Protein AF-A0A7S1DJZ6-F1 (afdb_monomer_lite)

Structure (mmCIF, N/CA/C/O backbone):
data_AF-A0A7S1DJZ6-F1
#
_entry.id   AF-A0A7S1DJZ6-F1
#
loop_
_atom_site.group_PDB
_atom_site.id
_atom_site.type_symbol
_atom_site.label_atom_id
_atom_site.label_alt_id
_atom_site.label_comp_id
_atom_site.label_asym_id
_atom_site.label_entity_id
_atom_site.label_seq_id
_atom_site.pdbx_PDB_ins_code
_atom_site.Cartn_x
_atom_site.Cartn_y
_atom_site.Cartn_z
_atom_site.occupancy
_atom_site.B_iso_or_equiv
_atom_site.auth_seq_id
_atom_site.auth_comp_id
_atom_site.auth_asym_id
_atom_site.auth_atom_id
_atom_site.pdbx_PDB_model_num
ATOM 1 N N . CYS A 1 1 ? -34.724 30.557 37.602 1.00 35.31 1 CYS A N 1
ATOM 2 C CA . CYS A 1 1 ? -35.986 31.318 37.684 1.00 35.31 1 CYS A CA 1
ATOM 3 C C . CYS A 1 1 ? -36.099 32.156 36.414 1.00 35.31 1 CYS A C 1
ATOM 5 O O . CYS A 1 1 ? -35.089 32.678 35.968 1.00 35.31 1 CYS A O 1
ATOM 7 N N . SER A 1 2 ? -37.279 32.134 35.804 1.00 40.28 2 SER A N 1
ATOM 8 C CA . SER A 1 2 ? -37.658 32.664 34.487 1.00 40.28 2 SER A CA 1
ATOM 9 C C . SER A 1 2 ? -37.157 34.083 34.178 1.00 40.28 2 SER A C 1
ATOM 11 O O . SER A 1 2 ? -37.240 34.940 35.050 1.00 40.28 2 SER A O 1
ATOM 13 N N . GLN A 1 3 ? -36.759 34.346 32.924 1.00 42.56 3 GLN A N 1
ATOM 14 C CA . GLN A 1 3 ? -37.523 35.244 32.043 1.00 42.56 3 GLN A CA 1
ATOM 15 C C . GLN A 1 3 ? -37.052 35.173 30.579 1.00 42.56 3 GLN A C 1
ATOM 17 O O . GLN A 1 3 ? -35.869 35.188 30.257 1.00 42.56 3 GLN A O 1
ATOM 22 N N . ARG A 1 4 ? -38.044 35.054 29.696 1.00 41.00 4 ARG A N 1
ATOM 23 C CA . ARG A 1 4 ? -37.989 35.039 28.232 1.00 41.00 4 ARG A CA 1
ATOM 24 C C . ARG A 1 4 ? -38.492 36.409 27.767 1.00 41.00 4 ARG A C 1
ATOM 26 O O . ARG 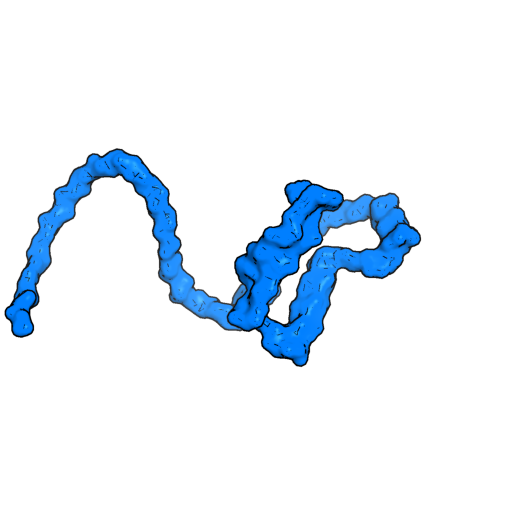A 1 4 ? -39.573 36.777 28.210 1.00 41.00 4 ARG A O 1
ATOM 33 N N . SER A 1 5 ? -37.804 37.112 26.861 1.00 34.81 5 SER A N 1
ATOM 34 C CA . SER A 1 5 ? -38.458 38.144 26.035 1.00 34.81 5 SER A CA 1
ATOM 35 C C . SER A 1 5 ? -37.653 38.576 24.799 1.00 34.81 5 SER A C 1
ATOM 37 O O . SER A 1 5 ? -36.539 39.069 24.910 1.00 34.81 5 SER A O 1
ATOM 39 N N . THR A 1 6 ? -38.330 38.433 23.654 1.00 39.44 6 THR A N 1
ATOM 40 C CA . THR A 1 6 ? -38.412 39.331 22.479 1.00 39.44 6 THR A CA 1
ATOM 41 C C . THR A 1 6 ? -37.231 39.575 21.530 1.00 39.44 6 THR A C 1
ATOM 43 O O . THR A 1 6 ? -36.134 39.964 21.903 1.00 39.44 6 THR A O 1
ATOM 46 N N . MET A 1 7 ? -37.576 39.406 20.246 1.00 37.97 7 MET A N 1
ATOM 47 C CA . MET A 1 7 ? -36.833 39.721 19.026 1.00 37.97 7 MET A CA 1
ATOM 48 C C . MET A 1 7 ? -36.453 41.206 18.917 1.00 37.97 7 MET A C 1
ATOM 50 O O . MET A 1 7 ? -37.220 42.072 19.333 1.00 37.97 7 MET A O 1
ATOM 54 N N . GLY A 1 8 ? -35.338 41.498 18.243 1.00 33.72 8 GLY A N 1
ATOM 55 C CA . GLY A 1 8 ? -34.967 42.857 17.849 1.00 33.72 8 GLY A CA 1
ATOM 56 C C . GLY A 1 8 ? -33.754 42.883 16.921 1.00 33.72 8 GLY A C 1
ATOM 57 O O . GLY A 1 8 ? -32.663 42.482 17.299 1.00 33.72 8 GLY A O 1
ATOM 58 N N . VAL A 1 9 ? -34.000 43.328 15.694 1.00 42.91 9 VAL A N 1
ATOM 59 C CA . VAL A 1 9 ? -33.118 43.490 14.530 1.00 42.91 9 VAL A CA 1
ATOM 60 C C . VAL A 1 9 ? -31.753 44.115 14.869 1.00 42.91 9 VAL A C 1
ATOM 62 O O . VAL A 1 9 ? -31.692 45.223 15.391 1.00 42.91 9 VAL A O 1
ATOM 65 N N . GLY A 1 10 ? -30.656 43.442 14.502 1.00 35.28 10 GLY A N 1
ATOM 66 C CA . GLY A 1 10 ? -29.294 43.978 14.588 1.00 35.28 10 GLY A CA 1
ATOM 67 C C . GLY A 1 10 ? -28.588 43.896 13.237 1.00 35.28 10 GLY A C 1
ATOM 68 O O . GLY A 1 10 ? -28.087 42.843 12.854 1.00 35.28 10 GLY A O 1
ATOM 69 N N . GL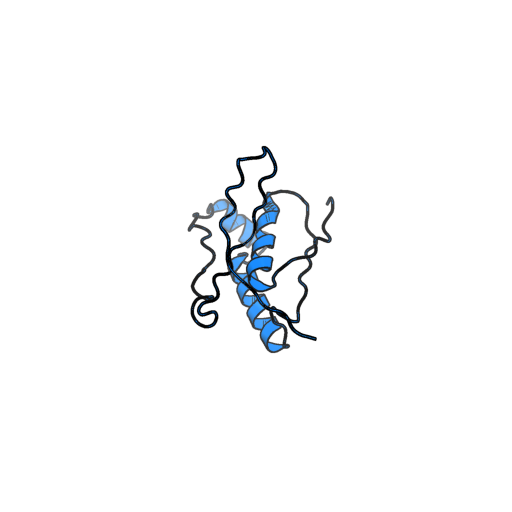N A 1 11 ? -28.562 45.008 12.501 1.00 36.25 11 GLN A N 1
ATOM 70 C CA . GLN A 1 11 ? -27.658 45.194 11.368 1.00 36.25 11 GLN A CA 1
ATOM 71 C C . GLN A 1 11 ? -26.226 45.353 11.898 1.00 36.25 11 GLN A C 1
ATOM 73 O O . GLN A 1 11 ? -25.942 46.320 12.602 1.00 36.25 11 GLN A O 1
ATOM 78 N N . CYS A 1 12 ? -25.314 44.462 11.508 1.00 30.86 12 CYS A N 1
ATOM 79 C CA . CYS A 1 12 ? -23.878 44.634 11.727 1.00 30.86 12 CYS A CA 1
ATOM 80 C C . CYS A 1 12 ? -23.165 44.777 10.375 1.00 30.86 12 CYS A C 1
ATOM 82 O O . CYS A 1 12 ? -23.205 43.885 9.530 1.00 30.86 12 CYS A O 1
ATOM 84 N N . LYS A 1 13 ? -22.551 45.948 10.175 1.00 35.59 13 LYS A N 1
ATOM 85 C CA . LYS A 1 13 ? -21.691 46.317 9.038 1.00 35.59 13 LYS A CA 1
ATOM 86 C C . LYS A 1 13 ? -20.343 45.564 9.090 1.00 35.59 13 LYS A C 1
ATOM 88 O O . LYS A 1 13 ? -19.986 45.049 10.148 1.00 35.59 13 LYS A O 1
ATOM 93 N N . PRO A 1 14 ? -19.600 45.477 7.969 1.00 39.97 14 PRO A N 1
ATOM 94 C CA . PRO A 1 14 ? -18.609 44.428 7.758 1.00 39.97 14 PRO A CA 1
ATOM 95 C C . PRO A 1 14 ? -17.269 44.750 8.426 1.00 39.97 14 PRO A C 1
ATOM 97 O O . PRO A 1 14 ? -16.749 45.858 8.293 1.00 39.97 14 PRO A O 1
ATOM 100 N N . ALA A 1 15 ? -16.675 43.748 9.072 1.00 37.69 15 ALA A N 1
ATOM 101 C CA . ALA A 1 15 ? -15.273 43.757 9.469 1.00 37.69 15 ALA A CA 1
ATOM 102 C C . ALA A 1 15 ? -14.490 42.775 8.587 1.00 37.69 15 ALA A C 1
ATOM 104 O O . ALA A 1 15 ? -14.938 41.671 8.289 1.00 37.69 15 ALA A O 1
ATOM 105 N N . LYS A 1 16 ? -13.339 43.249 8.118 1.00 34.19 16 LYS A N 1
ATOM 106 C CA . LYS A 1 16 ? -12.412 42.586 7.202 1.00 34.19 16 LYS A CA 1
ATOM 107 C C . LYS A 1 16 ? -11.748 41.374 7.868 1.00 34.19 16 LYS A C 1
ATOM 109 O O . LYS A 1 16 ? -11.300 41.486 9.003 1.00 34.19 16 LYS A O 1
ATOM 114 N N . GLY A 1 17 ? -11.549 40.309 7.091 1.00 37.66 17 GLY A N 1
ATOM 115 C CA . GLY A 1 17 ? -10.556 39.268 7.366 1.00 37.66 17 GLY A CA 1
ATOM 116 C C . GLY A 1 17 ? -11.083 38.032 8.098 1.00 37.66 17 GLY A C 1
ATOM 117 O O . GLY A 1 17 ? -11.871 38.136 9.027 1.00 37.66 17 GLY A O 1
ATOM 118 N N . PHE A 1 18 ? -10.553 36.879 7.676 1.00 31.97 18 PHE A N 1
ATOM 119 C CA . PHE A 1 18 ? -10.775 35.518 8.180 1.00 31.97 18 PHE A CA 1
ATOM 120 C C . PHE A 1 18 ? -11.928 34.737 7.519 1.00 31.97 18 PHE A C 1
ATOM 122 O O . PHE A 1 18 ? -13.074 34.746 7.960 1.00 31.97 18 PHE A O 1
ATOM 129 N N . VAL A 1 19 ? -11.597 34.016 6.441 1.00 36.53 19 VAL A N 1
ATOM 130 C CA . VAL A 1 19 ? -12.469 32.991 5.852 1.00 36.53 19 VAL A CA 1
ATOM 131 C C . VAL A 1 19 ? -12.450 31.779 6.781 1.00 36.53 19 VAL A C 1
ATOM 133 O O . VAL A 1 19 ? -11.482 31.025 6.812 1.00 36.53 19 VAL A O 1
ATOM 136 N N . LYS A 1 20 ? -13.519 31.606 7.557 1.00 31.64 20 LYS A N 1
ATOM 137 C CA . LYS A 1 20 ? -13.801 30.361 8.271 1.00 31.64 20 LYS A CA 1
ATOM 138 C C . LYS A 1 20 ? -14.626 29.471 7.340 1.00 31.64 20 LYS A C 1
ATOM 140 O O . LYS A 1 20 ? -15.766 29.808 7.032 1.00 31.64 20 LYS A O 1
ATOM 145 N N . CYS A 1 21 ? -14.063 28.358 6.878 1.00 28.45 21 CYS A N 1
ATOM 146 C CA . CYS A 1 21 ? -14.846 27.311 6.226 1.00 28.45 21 CYS A CA 1
ATOM 147 C C . CYS A 1 21 ? -15.535 26.481 7.316 1.00 28.45 21 CYS A C 1
ATOM 149 O O . CYS A 1 21 ? -14.924 25.598 7.908 1.00 28.45 21 CYS A O 1
ATOM 151 N N . GLU A 1 22 ? -16.791 26.804 7.618 1.00 34.91 22 GLU A N 1
ATOM 152 C CA . GLU A 1 22 ? -17.660 25.955 8.439 1.00 34.91 22 GLU A CA 1
ATOM 153 C C . GLU A 1 22 ? -18.350 24.916 7.535 1.00 34.91 22 GLU A C 1
ATOM 155 O O . GLU A 1 22 ? -18.946 25.295 6.520 1.00 34.91 22 GLU A O 1
ATOM 160 N N . PRO A 1 23 ? -18.289 23.614 7.863 1.00 39.72 23 PRO A N 1
ATOM 161 C CA . PRO A 1 23 ? -18.914 22.575 7.060 1.00 39.72 23 PRO A CA 1
ATOM 162 C C . PRO A 1 23 ? -20.431 22.589 7.282 1.00 39.72 23 PRO A C 1
ATOM 164 O O . PRO A 1 23 ? -20.930 22.382 8.388 1.00 39.72 23 PRO A O 1
ATOM 167 N N . THR A 1 24 ? -21.191 22.819 6.212 1.00 40.56 24 THR A N 1
ATOM 168 C CA . THR A 1 24 ? -22.648 22.683 6.248 1.00 40.56 24 THR A CA 1
ATOM 169 C C . THR A 1 24 ? -23.027 21.205 6.312 1.00 40.56 24 THR A C 1
ATOM 171 O O . THR A 1 24 ? -22.784 20.419 5.399 1.00 40.56 24 THR A O 1
ATOM 174 N N . LEU A 1 25 ? -23.637 20.839 7.439 1.00 43.19 25 LEU A N 1
ATOM 175 C CA . LEU A 1 25 ? -24.234 19.541 7.720 1.00 43.19 25 LEU A CA 1
ATOM 176 C C . LEU A 1 25 ? -25.351 19.236 6.700 1.00 43.19 25 LEU A C 1
ATOM 178 O O . LEU A 1 25 ? -26.461 19.755 6.806 1.00 43.19 25 LEU A O 1
ATOM 182 N N . MET A 1 26 ? -25.089 18.350 5.743 1.00 37.03 26 MET A N 1
ATOM 183 C CA . MET A 1 26 ? -26.126 17.687 4.946 1.00 37.03 26 MET A CA 1
ATOM 184 C C . MET A 1 26 ? -26.237 16.237 5.422 1.00 37.03 26 MET A C 1
ATOM 186 O O . MET A 1 26 ? -25.600 15.330 4.898 1.00 37.03 26 MET A O 1
ATOM 190 N N . LYS A 1 27 ? -27.052 16.018 6.460 1.00 44.16 27 LYS A N 1
ATOM 191 C CA . LYS A 1 27 ? -27.562 14.684 6.797 1.00 44.16 27 LYS A CA 1
ATOM 192 C C . LYS A 1 27 ? -28.690 14.356 5.824 1.00 44.16 27 LYS A C 1
ATOM 194 O O . LYS A 1 27 ? -29.737 14.992 5.917 1.00 44.16 27 LYS A O 1
ATOM 199 N N . LYS A 1 28 ? -28.482 13.379 4.936 1.00 38.16 28 LYS A N 1
ATOM 200 C CA . LYS A 1 28 ? -29.528 12.561 4.292 1.00 38.16 28 LYS A CA 1
ATOM 201 C C . LYS A 1 28 ? -28.896 11.311 3.651 1.00 38.16 28 LYS A C 1
ATOM 203 O O . LYS A 1 28 ? -28.057 11.435 2.771 1.00 38.16 28 LYS A O 1
ATOM 208 N N . ASN A 1 29 ? -29.360 10.150 4.126 1.00 33.28 29 ASN A N 1
ATOM 209 C CA . ASN A 1 29 ? -29.347 8.806 3.523 1.00 33.28 29 ASN A CA 1
ATOM 210 C C . ASN A 1 29 ? -27.972 8.181 3.211 1.00 33.28 29 ASN A C 1
ATOM 212 O O . ASN A 1 29 ? -27.434 8.331 2.120 1.00 33.28 29 ASN A O 1
ATOM 216 N N . VAL A 1 30 ? -27.422 7.447 4.187 1.00 44.06 30 VAL A N 1
ATOM 217 C CA . VAL A 1 30 ? -26.028 6.958 4.194 1.00 44.06 30 VAL A CA 1
ATOM 218 C C . VAL A 1 30 ? -25.861 5.490 3.763 1.00 44.06 30 VAL A C 1
ATOM 220 O O . VAL A 1 30 ? -24.735 5.085 3.494 1.00 44.06 30 VAL A O 1
ATOM 223 N N . GLU A 1 31 ? -26.921 4.692 3.626 1.00 38.81 31 GLU A N 1
ATOM 224 C CA . GLU A 1 31 ? -26.739 3.229 3.536 1.00 38.81 31 GLU A CA 1
ATOM 225 C C . GLU A 1 31 ? -26.745 2.600 2.134 1.00 38.81 31 GLU A C 1
ATOM 227 O O . GLU A 1 31 ? -26.305 1.464 2.017 1.00 38.81 31 GLU A O 1
ATOM 232 N N . GLU A 1 32 ? -27.125 3.300 1.056 1.00 33.56 32 GLU A N 1
ATOM 233 C CA . GLU A 1 32 ? -27.303 2.628 -0.255 1.00 33.56 32 GLU A CA 1
ATOM 234 C C . GLU A 1 32 ? -26.432 3.170 -1.408 1.00 33.56 32 GLU A C 1
ATOM 236 O O . GLU A 1 32 ? -26.413 2.600 -2.491 1.00 33.56 32 GLU A O 1
ATOM 241 N N . HIS A 1 33 ? -25.643 4.231 -1.194 1.00 32.66 33 HIS A N 1
ATOM 242 C CA . HIS A 1 33 ? -24.911 4.913 -2.283 1.00 32.66 33 HIS A CA 1
ATOM 243 C C . HIS A 1 33 ? -23.372 4.854 -2.207 1.00 32.66 33 HIS A C 1
ATOM 245 O O . HIS A 1 33 ? -22.696 5.477 -3.028 1.00 32.66 33 HIS A O 1
ATOM 251 N N . ARG A 1 34 ? -22.783 4.124 -1.247 1.00 45.69 34 ARG A N 1
ATOM 252 C CA . ARG A 1 34 ? -21.315 4.101 -1.046 1.00 45.69 34 ARG A CA 1
ATOM 253 C C . ARG A 1 34 ? -20.545 3.104 -1.916 1.00 45.69 34 ARG A C 1
ATOM 255 O O . ARG A 1 34 ? -19.324 3.203 -1.969 1.00 45.69 34 ARG A O 1
ATOM 262 N N . ASP A 1 35 ? -21.217 2.191 -2.613 1.00 40.66 35 ASP A N 1
ATOM 263 C CA . ASP A 1 35 ? -20.529 1.195 -3.450 1.00 40.66 35 ASP A CA 1
ATOM 264 C C . ASP A 1 35 ? -20.320 1.662 -4.907 1.00 40.66 35 ASP A C 1
ATOM 266 O O . ASP A 1 35 ? -19.457 1.132 -5.607 1.00 40.66 35 ASP A O 1
ATOM 270 N N . GLU A 1 36 ? -21.035 2.703 -5.355 1.00 42.16 36 GLU A N 1
ATOM 271 C CA . GLU A 1 36 ? -20.923 3.258 -6.716 1.00 42.16 36 GLU A CA 1
ATOM 272 C C . GLU A 1 36 ? -19.947 4.433 -6.862 1.00 42.16 36 GLU A C 1
ATOM 274 O O . GLU A 1 36 ? -19.655 4.846 -7.987 1.00 42.16 36 GLU A O 1
ATOM 279 N N . HIS A 1 37 ? -19.340 4.924 -5.774 1.00 44.78 37 HIS A N 1
ATOM 280 C CA . HIS A 1 37 ? -18.139 5.769 -5.868 1.00 44.78 37 HIS A CA 1
ATOM 281 C C . HIS A 1 37 ? -16.915 4.896 -6.189 1.00 44.78 37 HIS A C 1
ATOM 283 O O . HIS A 1 37 ? -15.894 4.881 -5.506 1.00 44.78 37 HIS A O 1
ATOM 289 N N . VAL A 1 38 ? -17.060 4.114 -7.258 1.00 50.75 38 VAL A N 1
ATOM 290 C CA . VAL A 1 38 ? -16.016 3.347 -7.907 1.00 50.75 38 VAL A CA 1
ATOM 291 C C . VAL A 1 38 ? -14.913 4.331 -8.245 1.00 50.75 38 VAL A C 1
ATOM 293 O O . VAL A 1 38 ? -15.116 5.264 -9.021 1.00 50.75 38 VAL A O 1
ATOM 296 N N . ILE A 1 39 ? -13.763 4.107 -7.620 1.00 54.31 39 ILE A N 1
ATOM 297 C CA . ILE A 1 39 ? -12.477 4.722 -7.912 1.00 54.31 39 ILE A CA 1
ATOM 298 C C . ILE A 1 39 ? -12.360 4.944 -9.425 1.00 54.31 39 ILE A C 1
ATOM 300 O O . ILE A 1 39 ? -12.126 4.011 -10.197 1.00 54.31 39 ILE A O 1
ATOM 304 N N . LYS A 1 40 ? -12.571 6.191 -9.864 1.00 48.69 40 LYS A N 1
ATOM 305 C CA . LYS A 1 40 ? -12.419 6.612 -11.260 1.00 48.69 40 LYS A CA 1
ATOM 306 C C . LYS A 1 40 ? -10.935 6.791 -11.569 1.00 48.69 40 LYS A C 1
ATOM 308 O O . LYS A 1 40 ? -10.515 7.852 -12.019 1.00 48.69 40 LYS A O 1
ATOM 313 N N . HIS A 1 41 ? -10.132 5.750 -11.366 1.00 52.56 41 HIS A N 1
ATOM 314 C CA . HIS A 1 41 ? -8.858 5.673 -12.068 1.00 52.56 41 HIS A CA 1
ATOM 315 C C . HIS A 1 41 ? -9.217 5.386 -13.514 1.00 52.56 41 HIS A C 1
ATOM 317 O O . HIS A 1 41 ? -9.652 4.281 -13.851 1.00 52.56 41 HIS A O 1
ATOM 323 N N . GLY A 1 42 ? -9.147 6.433 -14.340 1.00 47.88 42 GLY A N 1
ATOM 324 C CA . GLY A 1 42 ? -9.432 6.361 -15.765 1.00 47.88 42 GLY A CA 1
ATOM 325 C C . GLY A 1 42 ? -8.770 5.132 -16.376 1.00 47.88 42 GLY A C 1
ATOM 326 O O . GLY A 1 42 ? -7.708 4.695 -15.930 1.00 47.88 42 GLY A O 1
ATOM 327 N N . THR A 1 43 ? -9.413 4.547 -17.383 1.00 53.81 43 THR A N 1
ATOM 328 C CA . THR A 1 43 ? -8.889 3.418 -18.155 1.00 53.81 43 THR A CA 1
ATOM 329 C C . THR A 1 43 ? -7.644 3.851 -18.934 1.00 53.81 43 THR A C 1
ATOM 331 O O . THR A 1 43 ? -7.673 3.993 -20.153 1.00 53.81 43 THR A O 1
ATOM 334 N N . SER A 1 44 ? -6.548 4.121 -18.230 1.00 61.00 44 SER A N 1
ATOM 335 C CA . SER A 1 44 ? -5.255 4.412 -18.813 1.00 61.00 44 SER A CA 1
ATOM 336 C C . SER A 1 44 ? -4.687 3.087 -19.294 1.00 61.00 44 SER A C 1
ATOM 338 O O . SER A 1 44 ? -4.515 2.130 -18.532 1.00 61.00 44 SER A O 1
ATOM 340 N N . THR A 1 45 ? -4.483 2.983 -20.600 1.00 75.44 45 THR A N 1
ATOM 341 C CA . THR A 1 45 ? -3.896 1.803 -21.220 1.00 75.44 45 THR A CA 1
ATOM 342 C C . THR A 1 45 ? -2.448 1.678 -20.750 1.00 75.44 45 THR A C 1
ATOM 344 O O . THR A 1 45 ? -1.593 2.453 -21.169 1.00 75.44 45 THR A O 1
ATOM 347 N N . VAL A 1 46 ? -2.165 0.710 -19.872 1.00 81.00 46 VAL A N 1
ATOM 348 C CA . VAL A 1 46 ? -0.795 0.424 -19.414 1.00 81.00 46 VAL A CA 1
ATOM 349 C C . VAL A 1 46 ? 0.062 0.012 -20.610 1.00 81.00 46 VAL A C 1
ATOM 351 O O . VAL A 1 46 ? -0.326 -0.883 -21.367 1.00 81.00 46 VAL A O 1
ATOM 354 N N . ASP A 1 47 ? 1.241 0.622 -20.749 1.00 92.00 47 ASP A N 1
ATOM 355 C CA . ASP A 1 47 ? 2.186 0.298 -21.817 1.00 92.00 47 ASP A CA 1
ATOM 356 C C . ASP A 1 47 ? 2.469 -1.227 -21.873 1.00 92.00 47 ASP A C 1
ATOM 358 O O . ASP A 1 47 ? 2.774 -1.854 -20.848 1.00 92.00 47 ASP A O 1
ATOM 362 N N . PRO A 1 48 ? 2.390 -1.875 -23.053 1.00 92.31 48 PRO A N 1
ATOM 363 C CA . PRO A 1 48 ? 2.586 -3.319 -23.167 1.00 92.31 48 PRO A CA 1
ATOM 364 C C . PRO A 1 48 ? 3.979 -3.811 -22.751 1.00 92.31 48 PRO A C 1
ATOM 366 O O 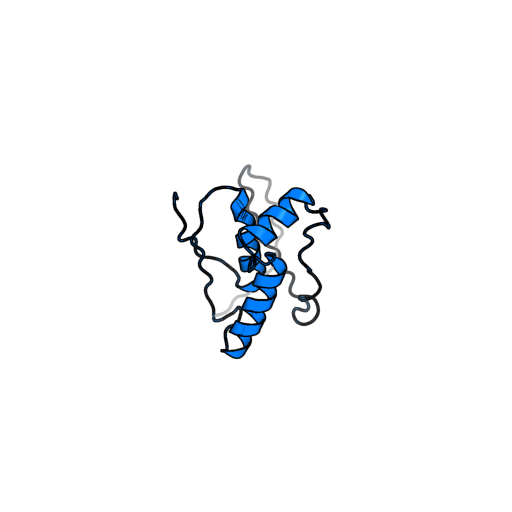. PRO A 1 48 ? 4.112 -4.963 -22.325 1.00 92.31 48 PRO A O 1
ATOM 369 N N . ARG A 1 49 ? 5.032 -2.992 -22.887 1.00 95.50 49 ARG A N 1
ATOM 370 C CA . ARG A 1 49 ? 6.390 -3.321 -22.422 1.00 95.50 49 ARG A CA 1
ATOM 371 C C . ARG A 1 49 ? 6.438 -3.266 -20.901 1.00 95.50 49 ARG A C 1
ATOM 373 O O . ARG A 1 49 ? 6.909 -4.234 -20.308 1.00 95.50 49 ARG A O 1
ATOM 380 N N . ALA A 1 50 ? 5.868 -2.231 -20.286 1.00 92.12 50 ALA A N 1
ATOM 381 C CA . ALA A 1 50 ? 5.737 -2.130 -18.832 1.00 92.12 50 ALA A CA 1
ATOM 382 C C . ALA A 1 50 ? 4.947 -3.317 -18.261 1.00 92.12 50 ALA A C 1
ATOM 384 O O . ALA A 1 50 ? 5.418 -4.003 -17.357 1.00 92.12 50 ALA A O 1
ATOM 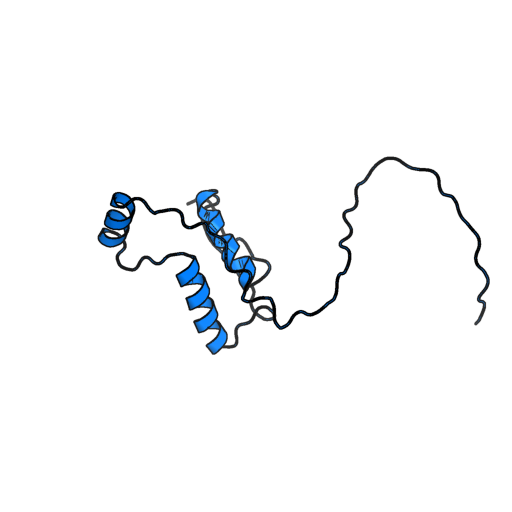385 N N . LYS A 1 51 ? 3.805 -3.666 -18.867 1.00 91.44 51 LYS A N 1
ATOM 386 C CA . LYS A 1 51 ? 3.003 -4.833 -18.463 1.00 91.44 51 LYS A CA 1
ATOM 387 C C . LYS A 1 51 ? 3.787 -6.147 -18.543 1.00 91.44 51 LYS A C 1
ATOM 389 O O . LYS A 1 51 ? 3.653 -7.000 -17.665 1.00 91.44 51 LYS A O 1
ATOM 394 N N . ARG A 1 52 ? 4.597 -6.339 -19.591 1.00 95.38 52 ARG A N 1
ATOM 395 C CA . ARG A 1 52 ? 5.473 -7.519 -19.715 1.00 95.38 52 ARG A CA 1
ATOM 396 C C . ARG A 1 52 ? 6.576 -7.524 -18.659 1.00 95.38 52 ARG A C 1
ATOM 398 O O . ARG A 1 52 ? 6.825 -8.580 -18.087 1.00 95.38 52 ARG A O 1
ATOM 405 N N . ALA A 1 53 ? 7.206 -6.381 -18.398 1.00 96.62 53 ALA A N 1
ATOM 406 C CA . ALA A 1 53 ? 8.253 -6.251 -17.391 1.00 96.62 53 ALA A CA 1
ATOM 407 C C . ALA A 1 53 ? 7.712 -6.541 -15.984 1.00 96.62 53 ALA A C 1
ATOM 409 O O . ALA A 1 53 ? 8.278 -7.379 -15.289 1.00 96.62 53 ALA A O 1
ATOM 410 N N . ILE A 1 54 ? 6.568 -5.952 -15.616 1.00 95.38 54 ILE A N 1
ATOM 411 C CA . ILE A 1 54 ? 5.893 -6.216 -14.338 1.00 95.38 54 ILE A CA 1
ATOM 412 C C . ILE A 1 54 ? 5.611 -7.708 -14.197 1.00 95.38 54 ILE A C 1
ATOM 414 O O . ILE A 1 54 ? 6.024 -8.310 -13.219 1.00 95.38 54 ILE A O 1
ATOM 418 N N . ARG A 1 55 ? 5.000 -8.350 -15.200 1.00 94.31 55 ARG A N 1
ATOM 419 C CA . ARG A 1 55 ? 4.696 -9.787 -15.116 1.00 94.31 55 ARG A CA 1
ATOM 420 C C . ARG A 1 55 ? 5.949 -10.666 -15.024 1.00 94.31 55 ARG A C 1
ATOM 422 O O . ARG A 1 55 ? 5.894 -11.729 -14.418 1.00 94.31 55 ARG A O 1
ATOM 429 N N . LYS A 1 56 ? 7.056 -10.251 -15.645 1.00 97.25 56 LYS A N 1
ATOM 430 C CA . LYS A 1 56 ? 8.325 -10.989 -15.621 1.00 97.25 56 LYS A CA 1
ATOM 431 C C . LYS A 1 56 ? 9.039 -10.861 -14.273 1.00 97.25 56 LYS A C 1
ATOM 433 O O . LYS A 1 56 ? 9.544 -11.859 -13.776 1.00 97.25 56 LYS A O 1
ATOM 438 N N . HIS A 1 57 ? 9.113 -9.652 -13.720 1.00 97.94 57 HIS A N 1
ATOM 439 C CA . HIS A 1 57 ? 9.900 -9.354 -12.517 1.00 97.94 57 HIS A CA 1
ATOM 440 C C . HIS A 1 57 ? 9.077 -9.425 -11.222 1.00 97.94 57 HIS A C 1
ATOM 442 O O . HIS A 1 57 ? 9.624 -9.725 -10.168 1.00 97.94 57 HIS A O 1
ATOM 448 N N . PHE A 1 58 ? 7.763 -9.219 -11.313 1.00 97.06 58 PHE A N 1
ATOM 449 C CA . PHE A 1 58 ? 6.810 -9.206 -10.203 1.00 97.06 58 PHE A CA 1
ATOM 450 C C . PHE A 1 58 ? 5.544 -10.008 -10.573 1.00 97.06 58 PHE A C 1
ATOM 452 O O . PHE A 1 58 ? 4.466 -9.441 -10.757 1.00 97.06 58 PHE A O 1
ATOM 459 N N . PRO A 1 59 ? 5.637 -11.343 -10.715 1.00 94.62 59 PRO A N 1
ATOM 460 C CA . PRO A 1 59 ? 4.527 -12.172 -11.200 1.00 94.62 59 PRO A CA 1
ATOM 461 C C . PRO A 1 59 ? 3.285 -12.157 -10.292 1.00 94.62 59 PRO A C 1
ATOM 463 O O . PRO A 1 59 ? 2.185 -12.408 -10.777 1.00 94.62 59 PRO A O 1
ATOM 466 N N . GLY A 1 60 ? 3.447 -11.842 -9.002 1.00 94.00 60 GLY A N 1
ATOM 467 C CA . GLY A 1 60 ? 2.351 -11.677 -8.038 1.00 94.00 60 GLY A CA 1
ATOM 468 C C . GLY A 1 60 ? 1.843 -10.239 -7.887 1.00 94.00 60 GLY A C 1
ATOM 469 O O . GLY A 1 60 ? 1.054 -9.970 -6.986 1.00 94.00 60 GLY A O 1
ATOM 470 N N . ALA A 1 61 ? 2.312 -9.296 -8.712 1.00 94.12 61 ALA A N 1
ATOM 471 C CA . ALA A 1 61 ? 1.863 -7.913 -8.626 1.00 94.12 61 ALA A CA 1
ATOM 472 C C . ALA A 1 61 ? 0.397 -7.787 -9.054 1.00 94.12 61 ALA A C 1
ATOM 474 O O . ALA A 1 61 ? -0.006 -8.222 -10.137 1.00 94.12 61 ALA A O 1
ATOM 475 N N . HIS A 1 62 ? -0.385 -7.117 -8.216 1.00 91.81 62 HIS A N 1
ATOM 476 C CA . HIS A 1 62 ? -1.773 -6.783 -8.487 1.00 91.81 62 HIS A CA 1
ATOM 477 C C . HIS A 1 62 ? -1.941 -5.272 -8.601 1.00 91.81 62 HIS A C 1
ATOM 479 O O . HIS A 1 62 ? -1.156 -4.493 -8.065 1.00 91.81 62 HIS A O 1
ATOM 485 N N . ARG A 1 63 ? -2.991 -4.856 -9.310 1.00 89.69 63 ARG A N 1
ATOM 486 C CA . ARG A 1 63 ? -3.381 -3.448 -9.346 1.00 89.69 63 ARG A CA 1
ATOM 487 C C . ARG A 1 63 ? -3.894 -3.005 -7.975 1.00 89.69 63 ARG A C 1
ATOM 489 O O . ARG A 1 63 ? -4.511 -3.805 -7.270 1.00 89.69 63 ARG A O 1
ATOM 496 N N . ALA A 1 64 ? -3.702 -1.729 -7.652 1.00 87.88 64 ALA A N 1
ATOM 497 C CA . ALA A 1 64 ? -4.111 -1.147 -6.376 1.00 87.88 64 ALA A CA 1
ATOM 498 C C . ALA A 1 64 ? -5.599 -1.379 -6.054 1.00 87.88 64 ALA A C 1
ATOM 500 O O . ALA A 1 64 ? -5.917 -1.811 -4.952 1.00 87.88 64 ALA A O 1
ATOM 501 N N . ASP A 1 65 ? -6.499 -1.225 -7.032 1.00 87.06 65 ASP A N 1
ATOM 502 C CA . ASP A 1 65 ? -7.944 -1.445 -6.864 1.00 87.06 65 ASP A CA 1
ATOM 503 C C . ASP A 1 65 ? -8.288 -2.888 -6.457 1.00 87.06 65 ASP A C 1
ATOM 505 O O . ASP A 1 65 ? -9.166 -3.128 -5.623 1.00 87.06 65 ASP A O 1
ATOM 509 N N . ILE A 1 66 ? -7.562 -3.864 -7.010 1.00 91.19 66 ILE A N 1
ATOM 510 C CA . ILE A 1 66 ? -7.733 -5.279 -6.670 1.00 91.19 66 ILE A CA 1
ATOM 511 C C . ILE A 1 66 ? -7.236 -5.536 -5.251 1.00 91.19 66 ILE A C 1
ATOM 513 O O . ILE A 1 66 ? -7.930 -6.207 -4.484 1.00 91.19 66 ILE A O 1
ATOM 517 N N . VAL A 1 67 ? -6.059 -5.009 -4.898 1.00 92.00 67 VAL A N 1
ATOM 518 C CA . VAL A 1 67 ? -5.490 -5.152 -3.551 1.00 92.00 67 VAL A CA 1
ATOM 519 C C . VAL A 1 67 ? -6.451 -4.561 -2.526 1.00 92.00 67 VAL A C 1
ATOM 521 O O . VAL A 1 67 ? -6.838 -5.258 -1.596 1.00 92.00 67 VAL A O 1
ATOM 524 N N . LEU A 1 68 ? -6.917 -3.337 -2.751 1.00 90.94 68 LEU A N 1
ATOM 525 C CA . LEU A 1 68 ? -7.816 -2.605 -1.868 1.00 90.94 68 LEU A CA 1
ATOM 526 C C . LEU A 1 68 ? -9.150 -3.335 -1.627 1.00 90.94 68 LEU A C 1
ATOM 528 O O . LEU A 1 68 ? -9.581 -3.514 -0.486 1.00 90.94 68 LEU A O 1
ATOM 532 N N . ARG A 1 69 ? -9.800 -3.823 -2.693 1.00 91.12 69 ARG A N 1
ATOM 533 C CA . ARG A 1 69 ? -11.054 -4.584 -2.563 1.00 91.12 69 ARG A CA 1
ATOM 534 C C . ARG A 1 69 ? -10.837 -5.916 -1.849 1.00 91.12 69 ARG A C 1
ATOM 536 O O . ARG A 1 69 ? -11.666 -6.322 -1.035 1.00 91.12 69 ARG A O 1
ATOM 543 N N . THR A 1 70 ? -9.739 -6.601 -2.160 1.00 94.06 70 THR A N 1
ATOM 544 C CA . THR A 1 70 ? -9.438 -7.921 -1.594 1.00 94.06 70 THR A CA 1
ATOM 545 C C . THR A 1 70 ? -9.101 -7.816 -0.111 1.00 94.06 70 THR A C 1
ATOM 547 O O . THR A 1 70 ? -9.653 -8.572 0.686 1.00 94.06 70 THR A O 1
ATOM 550 N N . THR A 1 71 ? -8.266 -6.853 0.286 1.00 94.12 71 THR A N 1
ATOM 551 C CA . THR A 1 71 ? -7.907 -6.628 1.694 1.00 94.12 71 THR A CA 1
ATOM 552 C C . THR A 1 71 ? -9.133 -6.249 2.516 1.00 94.12 71 THR A C 1
ATOM 554 O O . THR A 1 71 ? -9.380 -6.886 3.538 1.00 94.12 71 THR A O 1
ATOM 557 N N . ARG A 1 72 ? -9.980 -5.322 2.038 1.00 93.06 72 ARG A N 1
ATOM 558 C CA . ARG A 1 72 ? -11.255 -4.981 2.699 1.00 93.06 72 ARG A CA 1
ATOM 559 C C . ARG A 1 72 ? -12.142 -6.209 2.890 1.00 93.06 72 ARG A C 1
ATOM 561 O O . ARG A 1 72 ? -12.660 -6.430 3.982 1.00 93.06 72 ARG A O 1
ATOM 568 N N . ALA A 1 73 ? -12.315 -7.020 1.846 1.00 94.88 73 ALA A N 1
ATOM 569 C CA . ALA A 1 73 ? -13.161 -8.211 1.904 1.00 94.88 73 ALA A CA 1
ATOM 570 C C . ALA A 1 73 ? -12.634 -9.264 2.889 1.00 94.88 73 ALA A C 1
ATOM 572 O O . ALA A 1 73 ? -13.427 -9.924 3.558 1.00 94.88 73 ALA A O 1
ATOM 573 N N . VAL A 1 74 ? -11.313 -9.428 2.988 1.00 96.94 74 VAL A N 1
ATOM 574 C CA . VAL A 1 74 ? -10.692 -10.340 3.956 1.00 96.94 74 VAL A CA 1
ATOM 575 C C . VAL A 1 74 ? -10.852 -9.798 5.372 1.00 96.94 74 VAL A C 1
ATOM 577 O O . VAL A 1 74 ? -11.381 -10.507 6.220 1.00 96.94 74 VAL A O 1
ATOM 580 N N . PHE A 1 75 ? -10.484 -8.542 5.629 1.00 95.75 75 PHE A N 1
ATOM 581 C CA . PHE A 1 75 ? -10.544 -7.951 6.968 1.00 95.75 75 PHE A CA 1
ATOM 582 C C . PHE A 1 75 ? -11.969 -7.865 7.528 1.00 95.75 75 PHE A C 1
ATOM 584 O O . PHE A 1 75 ? -12.173 -8.154 8.707 1.00 95.75 75 PHE A O 1
ATOM 591 N N . LYS A 1 76 ? -12.981 -7.614 6.687 1.00 95.06 76 LYS A N 1
ATOM 592 C CA . LYS A 1 76 ? -14.392 -7.674 7.111 1.00 95.06 76 LYS A CA 1
ATOM 593 C C . LYS A 1 76 ? -14.781 -9.031 7.709 1.00 95.06 76 LYS A C 1
ATOM 595 O O . LYS A 1 76 ? -15.560 -9.072 8.655 1.00 95.06 76 LYS A O 1
ATOM 600 N N . LYS A 1 77 ? -14.209 -10.143 7.223 1.00 97.00 77 LYS A N 1
ATOM 601 C CA . LYS A 1 77 ? -14.463 -11.487 7.787 1.00 97.00 77 LYS A CA 1
ATOM 602 C C . LYS A 1 77 ? -13.916 -11.651 9.205 1.00 97.00 77 LYS A C 1
ATOM 604 O O . LYS A 1 77 ? -14.389 -12.514 9.932 1.00 97.00 77 LYS A O 1
ATOM 609 N N . TYR A 1 78 ? -12.948 -10.824 9.587 1.00 97.06 78 TYR A N 1
ATOM 610 C CA . TYR A 1 78 ? -12.354 -10.797 10.921 1.00 97.06 78 TYR A CA 1
ATOM 611 C C . TYR A 1 78 ? -12.954 -9.703 11.819 1.00 97.06 78 TYR A C 1
ATOM 613 O O . TYR A 1 78 ? -12.440 -9.462 12.905 1.00 97.06 78 TYR A O 1
ATOM 621 N N . GLY A 1 79 ? -14.036 -9.041 11.390 1.00 96.44 79 GLY A N 1
ATOM 622 C CA . GLY A 1 79 ? -14.733 -8.030 12.191 1.00 96.44 79 GLY A CA 1
ATOM 623 C C . GLY A 1 79 ? -14.151 -6.617 12.105 1.00 96.44 79 GLY A C 1
ATOM 624 O O . GLY A 1 79 ? -14.583 -5.744 12.854 1.00 96.44 79 GLY A O 1
ATOM 625 N N . PHE A 1 80 ? -13.212 -6.369 11.190 1.00 96.12 80 PHE A N 1
ATOM 626 C CA . PHE A 1 80 ? -12.696 -5.026 10.922 1.00 96.12 80 PHE A CA 1
ATOM 627 C C . PHE A 1 80 ? -13.721 -4.224 10.115 1.00 96.12 80 PHE A C 1
ATOM 629 O O . PHE A 1 80 ? -14.284 -4.708 9.127 1.00 96.12 80 PHE A O 1
ATOM 636 N N . ASN A 1 81 ? -13.942 -2.985 10.525 1.00 92.31 81 ASN A N 1
ATOM 637 C CA . ASN A 1 81 ? -14.823 -2.021 9.890 1.00 92.31 81 ASN A CA 1
ATOM 638 C C . ASN A 1 81 ? -14.260 -0.598 10.032 1.00 92.31 81 ASN A C 1
ATOM 640 O O . ASN A 1 81 ? -13.262 -0.371 10.709 1.00 92.31 81 ASN A O 1
ATOM 644 N N . GLU A 1 82 ? -14.916 0.345 9.363 1.00 90.81 82 GLU A N 1
ATOM 645 C CA . GLU A 1 82 ? -14.556 1.768 9.348 1.00 90.81 82 GLU A CA 1
ATOM 646 C C . GLU A 1 82 ? -14.556 2.406 10.750 1.00 90.81 82 GLU A C 1
ATOM 648 O O . GLU A 1 82 ? -13.773 3.314 11.002 1.00 90.81 82 GLU A O 1
ATOM 653 N N . ASP A 1 83 ? -15.382 1.912 11.678 1.00 92.19 83 ASP A N 1
ATOM 654 C CA . ASP A 1 83 ? -15.550 2.506 13.010 1.00 92.19 83 ASP A CA 1
ATOM 655 C C . ASP A 1 83 ? -14.548 1.971 14.048 1.00 92.19 83 ASP A C 1
ATOM 657 O O . ASP A 1 83 ? -14.313 2.606 15.076 1.00 92.19 83 ASP A O 1
ATOM 661 N N . ASN A 1 84 ? -13.973 0.786 13.817 1.00 94.69 84 ASN A N 1
ATOM 662 C CA . ASN A 1 84 ? -13.112 0.090 14.780 1.00 94.69 84 ASN A CA 1
ATOM 663 C C . ASN A 1 84 ? -11.675 -0.141 14.298 1.00 94.69 84 ASN A C 1
ATOM 665 O O . ASN A 1 84 ? -10.904 -0.814 14.983 1.00 94.69 84 ASN A O 1
ATOM 669 N N . THR A 1 85 ? -11.321 0.375 13.123 1.00 94.50 85 THR A N 1
ATOM 670 C CA . THR A 1 85 ? -10.018 0.149 12.498 1.00 94.50 85 THR A CA 1
ATOM 671 C C . THR A 1 85 ? -9.332 1.479 12.230 1.00 94.50 85 THR A C 1
ATOM 673 O O . THR A 1 85 ? -9.861 2.312 11.507 1.00 94.50 85 THR A O 1
ATOM 676 N N . LEU A 1 86 ? -8.125 1.655 12.774 1.00 93.81 86 LEU A N 1
ATOM 677 C CA . LEU A 1 86 ? -7.238 2.759 12.411 1.00 93.81 86 LEU A CA 1
ATOM 678 C C . LEU A 1 86 ? -6.268 2.281 11.329 1.00 93.81 86 LEU A C 1
ATOM 680 O O . LEU A 1 86 ? -5.510 1.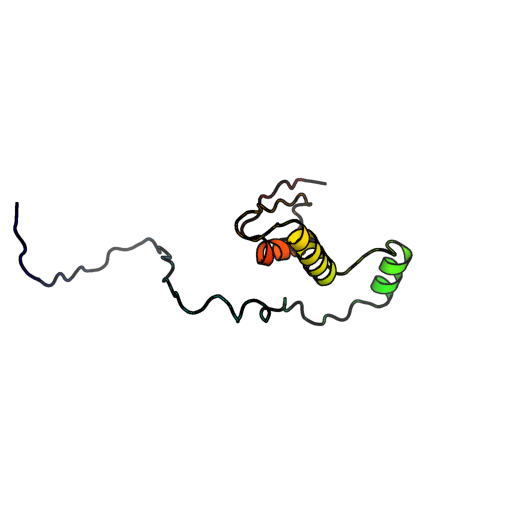333 11.550 1.00 93.81 86 LEU A O 1
ATOM 684 N N . PHE A 1 87 ? -6.277 2.935 10.169 1.00 93.00 87 PHE A N 1
ATOM 685 C CA . PHE A 1 87 ? -5.339 2.630 9.095 1.00 93.00 87 PHE A CA 1
ATOM 686 C C . PHE A 1 87 ? -4.031 3.404 9.276 1.00 93.00 87 PHE A C 1
ATOM 688 O O . PHE A 1 87 ? -4.026 4.599 9.564 1.00 93.00 87 PHE A O 1
ATOM 695 N N . ALA A 1 88 ? -2.908 2.718 9.085 1.00 92.56 88 ALA A N 1
ATOM 696 C CA . ALA A 1 88 ? -1.587 3.326 9.074 1.00 92.56 88 ALA A CA 1
ATOM 697 C C . ALA A 1 88 ? -0.815 2.853 7.842 1.00 92.56 88 ALA A C 1
ATOM 699 O O . ALA A 1 88 ? -0.894 1.681 7.464 1.00 92.56 88 ALA A O 1
ATOM 700 N N . SER A 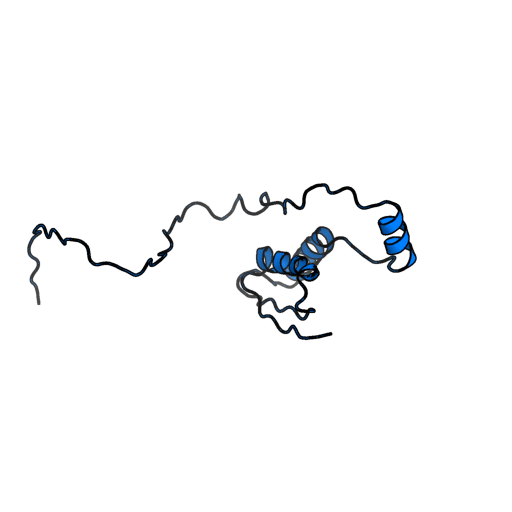1 89 ? -0.061 3.762 7.230 1.00 91.06 89 SER A N 1
ATOM 701 C CA . SER A 1 89 ? 0.761 3.484 6.053 1.00 91.06 89 SER A CA 1
ATOM 702 C C . SER A 1 89 ? 2.221 3.821 6.349 1.00 91.06 89 SER A C 1
ATOM 704 O O . SER A 1 89 ? 2.509 4.729 7.124 1.00 91.06 89 SER A O 1
ATOM 706 N N . SER A 1 90 ? 3.161 3.085 5.760 1.00 92.44 90 SER A N 1
ATOM 707 C CA . SER A 1 90 ? 4.589 3.404 5.848 1.00 92.44 90 SER A CA 1
ATOM 708 C C . SER A 1 90 ? 5.194 3.287 4.460 1.00 92.44 90 SER A C 1
ATOM 710 O O . SER A 1 90 ? 5.554 2.199 4.014 1.00 92.44 90 SER A O 1
ATOM 712 N N . THR A 1 91 ? 5.217 4.413 3.753 1.00 90.25 91 THR A N 1
ATOM 713 C CA . THR A 1 91 ? 5.718 4.514 2.381 1.00 90.25 91 THR A CA 1
ATOM 714 C C . THR A 1 91 ? 6.613 5.719 2.185 1.00 90.25 91 THR A C 1
ATOM 716 O O . THR A 1 91 ? 6.621 6.646 2.996 1.00 90.25 91 THR A O 1
ATOM 719 N N . CYS A 1 92 ? 7.376 5.679 1.094 1.00 91.25 92 CYS A N 1
ATOM 720 C CA . CYS A 1 92 ? 8.223 6.781 0.673 1.00 91.25 92 CYS A CA 1
ATOM 721 C C . CYS A 1 92 ? 7.366 8.035 0.397 1.00 91.25 92 CYS A C 1
ATOM 723 O O . CYS A 1 92 ? 6.299 7.902 -0.213 1.00 91.25 92 CYS A O 1
ATOM 725 N N . PRO A 1 93 ? 7.815 9.235 0.820 1.00 86.50 93 PRO A N 1
ATOM 726 C CA . PRO A 1 93 ? 7.056 10.485 0.705 1.00 86.50 93 PRO A CA 1
ATOM 727 C C . PRO A 1 93 ? 6.954 11.048 -0.726 1.00 86.50 93 PRO A C 1
ATOM 729 O O . PRO A 1 93 ? 6.472 12.163 -0.896 1.00 86.50 93 PRO A O 1
ATOM 732 N N . ASP A 1 94 ? 7.425 10.313 -1.736 1.00 91.69 94 ASP A N 1
ATOM 733 C CA . ASP A 1 94 ? 7.308 10.665 -3.156 1.00 91.69 94 ASP A CA 1
ATOM 734 C C . ASP A 1 94 ? 5.839 10.647 -3.625 1.00 91.69 94 ASP A C 1
ATOM 736 O O . ASP A 1 94 ? 5.063 9.755 -3.257 1.00 91.69 94 ASP A O 1
ATOM 740 N N . GLU A 1 95 ? 5.462 11.611 -4.470 1.00 87.75 95 GLU A N 1
ATOM 741 C CA . GLU A 1 95 ? 4.109 11.783 -5.000 1.00 87.75 95 GLU A CA 1
ATOM 742 C C . GLU A 1 95 ? 3.586 10.567 -5.775 1.00 87.75 95 GLU A C 1
ATOM 744 O O . GLU A 1 95 ? 2.372 10.356 -5.860 1.00 87.75 95 GLU A O 1
ATOM 749 N N . ILE A 1 96 ? 4.468 9.719 -6.313 1.00 88.19 96 ILE A N 1
ATOM 750 C CA . ILE A 1 96 ? 4.037 8.505 -7.021 1.00 88.19 96 ILE A CA 1
ATOM 751 C C . ILE A 1 96 ? 3.337 7.502 -6.092 1.00 88.19 96 ILE A C 1
ATOM 753 O O . ILE A 1 96 ? 2.589 6.643 -6.566 1.00 88.19 96 ILE A O 1
ATOM 757 N N . ASN A 1 97 ? 3.554 7.607 -4.776 1.00 86.19 97 ASN A N 1
ATOM 758 C CA . ASN A 1 97 ? 2.982 6.707 -3.775 1.00 86.19 97 ASN A CA 1
ATOM 759 C C . ASN A 1 97 ? 1.627 7.182 -3.227 1.00 86.19 97 ASN A C 1
ATOM 761 O O . ASN A 1 97 ? 1.014 6.454 -2.444 1.00 86.19 97 ASN A O 1
ATOM 765 N N . CYS A 1 98 ? 1.098 8.324 -3.687 1.00 81.81 98 CYS A N 1
ATOM 766 C CA . CYS A 1 98 ? -0.222 8.836 -3.286 1.00 81.81 98 CYS A CA 1
ATOM 767 C C . CYS A 1 98 ? -1.384 7.873 -3.597 1.00 81.81 98 CYS A C 1
ATOM 769 O O . CYS A 1 98 ? -2.468 8.015 -3.047 1.00 81.81 98 CYS A O 1
ATOM 771 N N . VAL A 1 99 ? -1.178 6.837 -4.422 1.00 77.25 99 VAL A N 1
ATOM 772 C CA . VAL A 1 99 ? -2.157 5.746 -4.630 1.00 77.25 99 VAL A CA 1
ATOM 773 C C . VAL A 1 99 ? -2.565 5.060 -3.316 1.00 77.25 99 VAL A C 1
ATOM 775 O O . VAL A 1 99 ? -3.635 4.463 -3.231 1.00 77.25 99 VAL A O 1
ATOM 778 N N . ILE A 1 100 ? -1.742 5.140 -2.273 1.00 77.81 100 ILE A N 1
ATOM 779 C CA . ILE A 1 100 ? -2.057 4.577 -0.955 1.00 77.81 100 ILE A CA 1
ATOM 780 C C . ILE A 1 100 ? -3.122 5.389 -0.221 1.00 77.81 100 ILE A C 1
ATOM 782 O O . ILE A 1 100 ? -3.836 4.825 0.609 1.00 77.81 100 ILE A O 1
ATOM 786 N N . ASP A 1 101 ? -3.328 6.651 -0.593 1.00 77.44 101 ASP A N 1
ATOM 787 C CA . ASP A 1 101 ? -4.401 7.475 -0.042 1.00 77.44 101 ASP A CA 1
ATOM 788 C C . ASP A 1 101 ? -5.789 6.908 -0.381 1.00 77.44 101 ASP A C 1
ATOM 790 O O . ASP A 1 101 ? -6.737 7.137 0.372 1.00 77.44 101 ASP A O 1
ATOM 794 N N . ASP A 1 102 ? -5.909 6.065 -1.419 1.00 84.19 102 ASP A N 1
ATOM 795 C CA . ASP A 1 102 ? -7.143 5.334 -1.742 1.00 84.19 102 ASP A CA 1
ATOM 796 C C . ASP A 1 102 ? -7.593 4.406 -0.598 1.00 84.19 102 ASP A C 1
ATOM 798 O O . ASP A 1 102 ? -8.783 4.110 -0.467 1.00 84.19 102 ASP A O 1
ATOM 802 N N . PHE A 1 103 ? -6.678 3.957 0.272 1.00 86.75 103 PHE A N 1
ATOM 803 C CA . PHE A 1 103 ? -7.046 3.199 1.473 1.00 86.75 103 PHE A CA 1
ATOM 804 C C . PHE A 1 103 ? -7.809 4.051 2.489 1.00 86.75 103 PHE A C 1
ATOM 806 O O . PHE A 1 103 ? -8.661 3.516 3.202 1.00 86.75 103 PHE A O 1
ATOM 813 N N . SER A 1 104 ? -7.585 5.364 2.502 1.00 85.38 104 SER A N 1
ATOM 814 C CA . SER A 1 104 ? -8.317 6.298 3.363 1.00 85.38 104 SER A CA 1
ATOM 815 C C . SER A 1 104 ? -9.799 6.389 2.976 1.00 85.38 104 SER A C 1
ATOM 817 O O . SER A 1 104 ? -10.653 6.638 3.823 1.00 85.38 104 SER A O 1
ATOM 819 N N . LEU A 1 105 ? -10.149 6.095 1.715 1.00 85.31 105 LEU A N 1
ATOM 820 C CA . LEU A 1 105 ? -11.550 6.021 1.271 1.00 85.31 105 LEU A CA 1
ATOM 821 C C . LEU A 1 105 ? -12.317 4.856 1.914 1.00 85.31 105 LEU A C 1
ATOM 823 O O . LEU A 1 105 ? -13.545 4.883 1.959 1.00 85.31 105 LEU A O 1
ATOM 827 N N . ILE A 1 106 ? -11.608 3.819 2.372 1.00 87.19 106 ILE A N 1
ATOM 828 C CA . ILE A 1 106 ? -12.202 2.612 2.960 1.00 87.19 106 ILE A CA 1
ATOM 829 C C . ILE A 1 106 ? -12.031 2.549 4.469 1.00 87.19 106 ILE A C 1
ATOM 831 O O . ILE A 1 106 ? -12.878 1.951 5.118 1.00 87.19 106 ILE A O 1
ATOM 835 N N . TRP A 1 107 ? -10.952 3.101 5.015 1.00 89.75 107 TRP A N 1
ATOM 836 C CA . TRP A 1 107 ? -10.632 2.989 6.440 1.00 89.75 107 TRP A CA 1
ATOM 837 C C . TRP A 1 107 ? -10.678 4.324 7.188 1.00 89.75 107 TRP A C 1
ATOM 839 O O . TRP A 1 107 ? -10.402 4.352 8.381 1.00 89.75 107 TRP A O 1
ATOM 849 N N . GLY A 1 108 ? -11.043 5.419 6.517 1.00 87.56 108 GLY A N 1
ATOM 850 C CA . GLY A 1 108 ? -11.107 6.747 7.122 1.00 87.56 108 GLY A CA 1
ATOM 851 C C . GLY A 1 108 ? -9.744 7.435 7.201 1.00 87.56 108 GLY A C 1
ATOM 852 O O . GLY A 1 108 ? -8.891 7.258 6.333 1.00 87.56 108 GLY A O 1
ATOM 853 N N . GLU A 1 109 ? -9.556 8.274 8.222 1.00 85.88 109 GLU A N 1
ATOM 854 C CA . GLU A 1 109 ? -8.298 8.995 8.441 1.00 85.88 109 GLU A CA 1
ATOM 855 C C . GLU A 1 109 ? -7.129 8.017 8.627 1.00 85.88 109 GLU A C 1
ATOM 857 O O . GLU A 1 109 ? -7.262 6.999 9.310 1.00 85.88 109 GLU A O 1
ATOM 862 N N . HIS A 1 110 ? -5.980 8.326 8.017 1.00 88.19 110 HIS A N 1
ATOM 863 C CA . HIS A 1 110 ? -4.803 7.469 8.087 1.00 88.19 110 HIS A CA 1
ATOM 864 C C . HIS A 1 110 ? -3.648 8.106 8.852 1.00 88.19 110 HIS A C 1
ATOM 866 O O . HIS A 1 110 ? -3.376 9.300 8.740 1.00 88.19 110 HIS A O 1
ATOM 872 N N . PHE A 1 111 ? -2.918 7.266 9.582 1.00 92.12 111 PHE A N 1
ATOM 873 C CA . PHE A 1 111 ? -1.705 7.653 10.284 1.00 92.12 111 PHE A CA 1
ATOM 874 C C . PHE A 1 111 ? -0.466 7.353 9.428 1.00 92.12 111 PHE A C 1
ATOM 876 O O . PHE A 1 111 ? -0.126 6.190 9.187 1.00 92.12 111 PHE A O 1
ATOM 883 N N . SER A 1 112 ? 0.215 8.397 8.955 1.00 89.25 112 SER A N 1
ATOM 884 C CA . SER A 1 112 ? 1.442 8.262 8.163 1.00 89.25 112 SER A CA 1
ATOM 885 C C . SER A 1 112 ? 2.645 7.939 9.054 1.00 89.25 112 SER A C 1
ATOM 887 O O . SER A 1 112 ? 3.109 8.769 9.831 1.00 89.25 112 SER A O 1
ATOM 889 N N . LEU A 1 113 ? 3.183 6.733 8.896 1.00 92.31 113 LEU A N 1
ATOM 890 C CA . LEU A 1 113 ? 4.426 6.228 9.497 1.00 92.31 113 LEU A CA 1
ATOM 891 C C . LEU A 1 113 ? 5.588 6.225 8.488 1.00 92.31 113 LEU A C 1
ATOM 893 O O . LEU A 1 113 ? 6.580 5.519 8.676 1.00 92.31 113 LEU A O 1
ATOM 897 N N . GLY A 1 114 ? 5.416 6.915 7.359 1.00 87.94 114 GLY A N 1
ATOM 898 C CA . GLY A 1 114 ? 6.389 6.971 6.273 1.00 87.94 114 GLY A CA 1
ATOM 899 C C . GLY A 1 114 ? 7.656 7.751 6.627 1.00 87.94 114 GLY A C 1
ATOM 900 O O . GLY A 1 114 ? 7.743 8.441 7.643 1.00 87.94 114 GLY A O 1
ATOM 901 N N . GLY A 1 115 ? 8.649 7.643 5.753 1.00 87.38 115 GLY A N 1
ATOM 902 C CA . GLY A 1 115 ? 9.953 8.283 5.887 1.00 87.38 115 GLY A CA 1
ATOM 903 C C . GLY A 1 115 ? 10.783 8.076 4.623 1.00 87.38 115 GLY A C 1
ATOM 904 O O . GLY A 1 115 ? 10.330 7.440 3.674 1.00 87.38 115 GLY A O 1
ATOM 905 N N . LEU A 1 116 ? 11.994 8.630 4.591 1.00 84.75 116 LEU A N 1
ATOM 906 C CA . LEU A 1 116 ? 12.883 8.478 3.438 1.00 84.75 116 LEU A CA 1
ATOM 907 C C . LEU A 1 116 ? 13.418 7.038 3.342 1.00 84.75 116 LEU A C 1
ATOM 909 O O . LEU A 1 116 ? 14.176 6.625 4.221 1.00 84.75 116 LEU A O 1
ATOM 913 N N . ALA A 1 117 ? 13.046 6.324 2.272 1.00 60.69 117 ALA A N 1
ATOM 914 C CA . ALA A 1 117 ? 13.730 5.158 1.692 1.00 60.69 117 ALA A CA 1
ATOM 915 C C . ALA A 1 117 ? 13.082 4.772 0.352 1.00 60.69 117 ALA A C 1
ATOM 917 O O . ALA A 1 117 ? 11.851 4.543 0.342 1.00 60.69 117 ALA A O 1
#

Radius of gyration: 23.82 Å; chains: 1; bounding box: 52×58×61 Å

Secondary structure (DSSP, 8-state):
------------------------------SSSSSS-----------HHHHHHHHHH-TT---HHHHHHHHHHHHHHTT--TTT--EEE---SSGGGGGGGGGHHHH-SEEE-----

InterPro domains:
  IPR040703 Limiting CO2-inducible protein B/C, beta carbonyic anhydrase domain [PF18599] (65-117)

Organism: Hemiselmis andersenii (NCBI:txid464988)

Foldseek 3Di:
DDDDDDDDDDDDDDDDDDDDPDDDDDDDDDDDPLVPVPPCPDPDPPDPVVVVVCCVVPVPDDDLSVVLVVVLVVVVVVVDALVPDAAEDEEAPDPVPCSCCVNCSGNPDYHYPYDHD

Sequence (117 aa):
CSQRSTMGVGQCKPAKGFVKCEPTLMKKNVEEHRDEHVIKHGTSTVDPRAKRAIRKHFPGAHRADIVLRTTRAVFKKYGFNEDNTLFASSTCPDEINCVIDDFSLIWGEHFSLGGLA

pLDDT: mean 71.4, std 25.1, range [28.45, 97.94]